Protein AF-A0A139STK8-F1 (afdb_monomer_lite)

Radius of gyration: 33.67 Å; chains: 1; bounding box: 107×54×73 Å

pLDDT: mean 72.98, std 22.29, range [32.34, 96.75]

Foldseek 3Di:
DDDDDDDDDDDDPDDDDDDDDDPPVVVVVLVVVCVVVVHDDSVVSVVVCVVPDDPPPDDDPPPDPPDDDDDDDDPVVVVVLVVVCVVVVHDSVVVVVVVVVPDDDPPDDDDDDDDDDDDDDDDDDDDDDDDDDDDDDDDD

Organism: NCBI:txid1548208

Secondary structure (DSSP, 8-state):
-------------PPPPP-----HHHHHHHHHHHHHTT-S-HHHHHHHHHHH--TTT-----------------HHHHHHHHHHHHHHT--HHHHHHHHHHTS---S---------------------------------

InterPro domains:
  IPR010985 Ribbon-helix-helix [SSF47598] (67-102)

Structure (mmCIF, N/CA/C/O backbone):
data_AF-A0A139STK8-F1
#
_entry.id   AF-A0A139STK8-F1
#
loop_
_atom_site.group_PDB
_atom_site.id
_atom_site.type_symbol
_atom_site.label_atom_id
_atom_site.label_alt_id
_atom_site.label_comp_id
_atom_site.label_asym_id
_atom_site.label_entity_id
_atom_site.label_seq_id
_atom_site.pdbx_PDB_ins_code
_atom_site.Cartn_x
_atom_site.Cartn_y
_atom_site.Cartn_z
_atom_site.occupancy
_atom_site.B_iso_or_equiv
_atom_site.auth_seq_id
_atom_site.auth_comp_id
_atom_site.auth_asym_id
_atom_site.auth_atom_id
_atom_site.pdbx_PDB_model_num
ATOM 1 N N . MET A 1 1 ? 59.064 16.824 0.417 1.00 39.50 1 MET A N 1
ATOM 2 C CA . MET A 1 1 ? 58.600 16.729 -0.985 1.00 39.50 1 MET A CA 1
ATOM 3 C C . MET A 1 1 ? 57.329 15.902 -1.019 1.00 39.50 1 MET A C 1
ATOM 5 O O . MET A 1 1 ? 57.270 14.879 -0.352 1.00 39.50 1 MET A O 1
ATOM 9 N N . ALA A 1 2 ? 56.306 16.431 -1.686 1.00 41.34 2 ALA A N 1
ATOM 10 C CA . ALA A 1 2 ? 54.904 16.063 -1.536 1.00 41.34 2 ALA A CA 1
ATOM 11 C C . ALA A 1 2 ? 54.548 14.648 -2.022 1.00 41.34 2 ALA A C 1
ATOM 13 O O . ALA A 1 2 ? 55.117 14.117 -2.976 1.00 41.34 2 ALA A O 1
ATOM 14 N N . SER A 1 3 ? 53.562 14.085 -1.330 1.00 43.03 3 SER A N 1
ATOM 15 C CA . SER A 1 3 ? 52.948 12.774 -1.490 1.00 43.03 3 SER A CA 1
ATOM 16 C C . SER A 1 3 ? 52.462 12.517 -2.917 1.00 43.03 3 SER A C 1
ATOM 18 O O . SER A 1 3 ? 51.673 13.282 -3.470 1.00 43.03 3 SER A O 1
ATOM 20 N N . ARG A 1 4 ? 52.889 11.392 -3.499 1.00 52.41 4 ARG A N 1
ATOM 21 C CA . ARG A 1 4 ? 52.381 10.895 -4.780 1.00 52.41 4 ARG A CA 1
ATOM 22 C C . ARG A 1 4 ? 51.004 10.274 -4.539 1.00 52.41 4 ARG A C 1
ATOM 24 O O . ARG A 1 4 ? 50.886 9.182 -3.990 1.00 52.41 4 ARG A O 1
ATOM 31 N N . THR A 1 5 ? 49.965 11.020 -4.888 1.00 55.75 5 THR A N 1
ATOM 32 C CA . THR A 1 5 ? 48.566 10.612 -4.790 1.00 55.75 5 THR A CA 1
ATOM 33 C C . THR A 1 5 ? 48.290 9.402 -5.680 1.00 55.75 5 THR A C 1
ATOM 35 O O . THR A 1 5 ? 48.675 9.333 -6.849 1.00 55.75 5 THR A O 1
ATOM 38 N N . LYS A 1 6 ? 47.621 8.414 -5.087 1.00 49.19 6 LYS A N 1
ATOM 39 C CA . LYS A 1 6 ? 47.131 7.203 -5.736 1.00 49.19 6 LYS A CA 1
ATOM 40 C C . LYS A 1 6 ? 46.036 7.594 -6.731 1.00 49.19 6 LYS A C 1
ATOM 42 O O . LYS A 1 6 ? 44.965 8.048 -6.341 1.00 49.19 6 LYS A O 1
ATOM 47 N N . LYS A 1 7 ? 46.333 7.450 -8.022 1.00 49.62 7 LYS A N 1
ATOM 48 C CA . LYS A 1 7 ? 45.390 7.628 -9.131 1.00 49.62 7 LYS A CA 1
ATOM 49 C C . LYS A 1 7 ? 44.387 6.470 -9.100 1.00 49.62 7 LYS A C 1
ATOM 51 O O . LYS A 1 7 ? 44.700 5.385 -9.579 1.00 49.62 7 LYS A O 1
ATOM 56 N N . ASN A 1 8 ? 43.214 6.684 -8.506 1.00 50.09 8 ASN A N 1
ATOM 57 C CA . ASN A 1 8 ? 42.096 5.754 -8.641 1.00 50.09 8 ASN A CA 1
ATOM 58 C C . ASN A 1 8 ? 41.388 6.022 -9.972 1.00 50.09 8 ASN A C 1
ATOM 60 O O . ASN A 1 8 ? 40.854 7.102 -10.213 1.00 50.09 8 ASN A O 1
ATOM 64 N N . SER A 1 9 ? 41.454 5.020 -10.839 1.00 49.97 9 SER A N 1
ATOM 65 C CA . SER A 1 9 ? 40.824 4.946 -12.149 1.00 49.97 9 SER A CA 1
ATOM 66 C C . SER A 1 9 ? 39.306 5.128 -12.056 1.00 49.97 9 SER A C 1
ATOM 68 O O . SER A 1 9 ? 38.646 4.557 -11.191 1.00 49.97 9 SER A O 1
ATOM 70 N N . SER A 1 10 ? 38.769 5.923 -12.974 1.00 45.72 10 SER A N 1
ATOM 71 C CA . SER A 1 10 ? 37.355 6.222 -13.186 1.00 45.72 10 SER A CA 1
ATOM 72 C C . SER A 1 10 ? 36.518 4.960 -13.436 1.00 45.72 10 SER A C 1
ATOM 74 O O . SER A 1 10 ? 36.538 4.407 -14.536 1.00 45.72 10 SER A O 1
ATOM 76 N N . ALA A 1 11 ? 35.757 4.529 -12.430 1.00 49.28 11 ALA A N 1
ATOM 77 C CA . ALA A 1 11 ? 34.595 3.672 -12.626 1.00 49.28 11 ALA A CA 1
ATOM 78 C C . ALA A 1 11 ? 33.435 4.554 -13.109 1.00 49.28 11 ALA A C 1
ATOM 80 O O . ALA A 1 11 ? 33.156 5.589 -12.505 1.00 49.28 11 ALA A O 1
ATOM 81 N N . SER A 1 12 ? 32.812 4.167 -14.223 1.00 46.66 12 SER A N 1
ATOM 82 C CA . SER A 1 12 ? 31.636 4.825 -14.802 1.00 46.66 12 SER A CA 1
ATOM 83 C C . SER A 1 12 ? 30.620 5.156 -13.703 1.00 46.66 12 SER A C 1
ATOM 85 O O . SER A 1 12 ? 30.354 4.304 -12.857 1.00 46.66 12 SER A O 1
ATOM 87 N N . ALA A 1 13 ? 30.105 6.386 -13.665 1.00 57.94 13 ALA A N 1
ATOM 88 C CA . ALA A 1 13 ? 29.229 6.873 -12.600 1.00 57.94 13 ALA A CA 1
ATOM 89 C C . ALA A 1 13 ? 27.880 6.127 -12.611 1.00 57.94 13 ALA A C 1
ATOM 91 O O . ALA A 1 13 ? 26.910 6.574 -13.218 1.00 57.94 13 ALA A O 1
ATOM 92 N N . VAL A 1 14 ? 27.824 4.953 -11.981 1.00 69.06 14 VAL A N 1
ATOM 93 C CA . VAL A 1 14 ? 26.592 4.176 -11.820 1.00 69.06 14 VAL A CA 1
ATOM 94 C C . VAL A 1 14 ? 25.784 4.820 -10.698 1.00 69.06 14 VAL A C 1
ATOM 96 O O . VAL A 1 14 ? 26.264 4.933 -9.569 1.00 69.06 14 VAL A O 1
ATOM 99 N N . ALA A 1 15 ? 24.571 5.273 -11.023 1.00 76.88 15 ALA A N 1
ATOM 100 C CA . ALA A 1 15 ? 23.630 5.803 -10.044 1.00 76.88 15 ALA A CA 1
ATOM 101 C C . ALA A 1 15 ? 23.372 4.773 -8.924 1.00 76.88 15 ALA A C 1
ATOM 103 O O . ALA A 1 15 ? 23.405 3.565 -9.186 1.00 76.88 15 ALA A O 1
ATOM 104 N N . PRO A 1 16 ? 23.123 5.222 -7.681 1.00 84.31 16 PRO A N 1
ATOM 105 C CA . PRO A 1 16 ? 22.827 4.314 -6.581 1.00 84.31 16 PRO A CA 1
ATOM 106 C C . PRO A 1 16 ? 21.608 3.430 -6.904 1.00 84.31 16 PRO A C 1
ATOM 108 O O . PRO A 1 16 ? 20.704 3.864 -7.625 1.00 84.31 16 PRO A O 1
ATOM 111 N N . PRO A 1 17 ? 21.568 2.189 -6.389 1.00 87.38 17 PRO A N 1
ATOM 112 C CA . PRO A 1 17 ? 20.467 1.271 -6.651 1.00 87.38 17 PRO A CA 1
ATOM 113 C C . PRO A 1 17 ? 19.147 1.811 -6.086 1.00 87.38 17 PRO A C 1
ATOM 115 O O . PRO A 1 17 ? 19.100 2.321 -4.968 1.00 87.38 17 PRO A O 1
ATOM 118 N N . VAL A 1 18 ? 18.069 1.655 -6.856 1.00 89.56 18 VAL A N 1
ATOM 119 C CA . VAL A 1 18 ? 16.705 1.999 -6.436 1.00 89.56 18 VAL A CA 1
ATOM 120 C C . VAL A 1 18 ? 16.064 0.768 -5.801 1.00 89.56 18 VAL A C 1
ATOM 122 O O . VAL A 1 18 ? 15.993 -0.283 -6.435 1.00 89.56 18 VAL A O 1
ATOM 125 N N . THR A 1 19 ? 15.594 0.893 -4.559 1.00 90.69 19 THR A N 1
ATOM 126 C CA . THR A 1 19 ? 14.902 -0.183 -3.833 1.00 90.69 19 THR A CA 1
ATOM 127 C C . THR A 1 19 ? 13.424 0.137 -3.683 1.00 90.69 19 THR A C 1
ATOM 129 O O . THR A 1 19 ? 13.074 1.228 -3.232 1.00 90.69 19 THR A O 1
ATOM 132 N N . PHE A 1 20 ? 12.566 -0.820 -4.016 1.00 89.75 20 PHE A N 1
ATOM 133 C CA . PHE A 1 20 ? 11.125 -0.730 -3.820 1.00 89.75 20 PHE A CA 1
ATOM 134 C C . PHE A 1 20 ? 10.548 -2.125 -3.568 1.00 89.75 20 PHE A C 1
ATOM 136 O O . PHE A 1 20 ? 11.093 -3.123 -4.043 1.00 89.75 20 PHE A O 1
ATOM 143 N N . ASP A 1 21 ? 9.447 -2.181 -2.827 1.00 87.81 21 ASP A N 1
ATOM 144 C CA . ASP A 1 21 ? 8.722 -3.417 -2.550 1.00 87.81 21 ASP A CA 1
ATOM 145 C C . ASP A 1 21 ? 7.717 -3.718 -3.666 1.00 87.81 21 ASP A C 1
ATOM 147 O O . ASP A 1 21 ? 7.008 -2.828 -4.144 1.00 87.81 21 ASP A O 1
ATOM 151 N N . LEU A 1 22 ? 7.637 -4.988 -4.073 1.00 87.50 22 LEU A N 1
ATOM 152 C CA . LEU A 1 22 ? 6.731 -5.452 -5.119 1.00 87.50 22 LEU A CA 1
ATOM 153 C C . LEU A 1 22 ? 5.897 -6.639 -4.603 1.00 87.50 22 LEU A C 1
ATOM 155 O O . LEU A 1 22 ? 6.479 -7.631 -4.165 1.00 87.50 22 LEU A O 1
ATOM 159 N N . PRO A 1 23 ? 4.552 -6.582 -4.667 1.00 90.06 23 PRO A N 1
ATOM 160 C CA . PRO A 1 23 ? 3.698 -7.730 -4.374 1.00 90.06 23 PRO A CA 1
ATOM 161 C C . PRO A 1 23 ? 4.073 -8.953 -5.220 1.00 90.06 23 PRO A C 1
ATOM 163 O O . PRO A 1 23 ? 4.382 -8.815 -6.407 1.00 90.06 23 PRO A O 1
ATOM 166 N N . GLU A 1 24 ? 3.972 -10.154 -4.642 1.00 90.00 24 GLU A N 1
ATOM 167 C CA . GLU A 1 24 ? 4.350 -11.412 -5.312 1.00 90.00 24 GLU A CA 1
ATOM 168 C C . GLU A 1 24 ? 3.641 -11.605 -6.661 1.00 90.00 24 GLU A C 1
ATOM 170 O O . GLU A 1 24 ? 4.242 -12.075 -7.627 1.00 90.00 24 GLU A O 1
ATOM 175 N N . GLU A 1 25 ? 2.383 -11.173 -6.768 1.00 91.38 25 GLU A N 1
ATOM 176 C CA . GLU A 1 25 ? 1.612 -11.250 -8.011 1.00 91.38 25 GLU A CA 1
ATOM 177 C C . GLU A 1 25 ? 2.230 -10.415 -9.143 1.00 91.38 25 GLU A C 1
ATOM 179 O O . GLU A 1 25 ? 2.280 -10.851 -10.297 1.00 91.38 25 GLU A O 1
ATOM 184 N N . LEU A 1 26 ? 2.718 -9.213 -8.823 1.00 89.38 26 LEU A N 1
ATOM 185 C CA . LEU A 1 26 ? 3.371 -8.331 -9.789 1.00 89.38 26 LEU A CA 1
ATOM 186 C C . LEU A 1 26 ? 4.777 -8.827 -10.123 1.00 89.38 26 LEU A C 1
ATOM 188 O O . LEU A 1 26 ? 5.174 -8.770 -11.287 1.00 89.38 26 LEU A O 1
ATOM 192 N N . LEU A 1 27 ? 5.491 -9.390 -9.146 1.00 92.44 27 LEU A N 1
ATOM 193 C CA . LEU A 1 27 ? 6.785 -10.027 -9.379 1.00 92.44 27 LEU A CA 1
ATOM 194 C C . LEU A 1 27 ? 6.656 -11.220 -10.340 1.00 92.44 27 LEU A C 1
ATOM 196 O O . LEU A 1 27 ? 7.414 -11.328 -11.303 1.00 92.44 27 LEU A O 1
ATOM 200 N N . ALA A 1 28 ? 5.642 -12.068 -10.155 1.00 93.50 28 ALA A N 1
ATOM 201 C CA . ALA A 1 28 ? 5.369 -13.189 -11.053 1.00 93.50 28 ALA A CA 1
ATOM 202 C C . ALA A 1 28 ? 5.040 -12.726 -12.484 1.00 93.50 28 ALA A C 1
ATOM 204 O O . ALA A 1 28 ? 5.463 -13.355 -13.458 1.00 93.50 28 ALA A O 1
ATOM 205 N N . ARG A 1 29 ? 4.304 -11.616 -12.639 1.00 93.00 29 ARG A N 1
ATOM 206 C CA . ARG A 1 29 ? 4.056 -11.000 -13.954 1.00 93.00 29 ARG A CA 1
ATOM 207 C C . ARG A 1 29 ? 5.343 -10.474 -14.581 1.00 93.00 29 ARG A C 1
ATOM 209 O O . ARG A 1 29 ? 5.550 -10.674 -15.776 1.00 93.00 29 ARG A O 1
ATOM 216 N N . LEU A 1 30 ? 6.199 -9.827 -13.796 1.00 92.75 30 LEU A N 1
ATOM 217 C CA . LEU A 1 30 ? 7.472 -9.289 -14.264 1.00 92.75 30 LEU A CA 1
ATOM 218 C C . LEU A 1 30 ? 8.382 -10.402 -14.805 1.00 92.75 30 LEU A C 1
ATOM 220 O O . LEU A 1 30 ? 8.877 -10.292 -15.923 1.00 92.75 30 LEU A O 1
ATOM 224 N N . GLU A 1 31 ? 8.524 -11.508 -14.070 1.00 93.00 31 GLU A N 1
ATOM 225 C CA . GLU A 1 31 ? 9.361 -12.643 -14.483 1.00 93.00 31 GLU A CA 1
ATOM 226 C C . GLU A 1 31 ? 8.848 -13.335 -15.754 1.00 93.00 31 GLU A C 1
ATOM 228 O O . GLU A 1 31 ? 9.635 -13.660 -16.643 1.00 93.00 31 GLU A O 1
ATOM 233 N 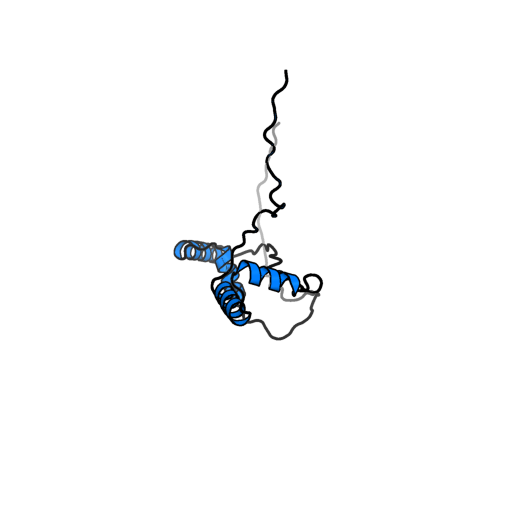N . ARG A 1 32 ? 7.528 -13.502 -15.908 1.00 93.31 32 ARG A N 1
ATOM 234 C CA . ARG A 1 32 ? 6.945 -14.063 -17.144 1.00 93.31 32 ARG A CA 1
ATOM 235 C C . ARG A 1 32 ? 7.268 -13.209 -18.366 1.00 93.31 32 ARG A C 1
ATOM 237 O O . ARG A 1 32 ? 7.663 -13.739 -19.402 1.00 93.31 32 ARG A O 1
ATOM 244 N N . ASN A 1 33 ? 7.121 -11.891 -18.237 1.00 91.94 33 ASN A N 1
ATOM 245 C CA . ASN A 1 33 ? 7.417 -10.970 -19.330 1.00 91.94 33 ASN A CA 1
ATOM 246 C C . ASN A 1 33 ? 8.919 -10.902 -19.625 1.00 91.94 33 ASN A C 1
ATOM 248 O O . ASN A 1 33 ? 9.297 -10.870 -20.791 1.00 91.94 33 ASN A O 1
ATOM 252 N N . ARG A 1 34 ? 9.776 -10.979 -18.599 1.00 94.69 34 ARG A N 1
ATOM 253 C CA . ARG A 1 34 ? 11.232 -11.063 -18.768 1.00 94.69 34 ARG A CA 1
ATOM 254 C C . ARG A 1 34 ? 11.635 -12.265 -19.624 1.00 94.69 34 ARG A C 1
ATOM 256 O O . ARG A 1 34 ? 12.413 -12.108 -20.562 1.00 94.69 34 ARG A O 1
ATOM 263 N N . VAL A 1 35 ? 11.085 -13.445 -19.322 1.00 90.62 35 VAL A N 1
ATOM 264 C CA . VAL A 1 35 ? 11.339 -14.675 -20.091 1.00 90.62 35 VAL A CA 1
ATOM 265 C C . VAL A 1 35 ? 10.809 -14.541 -21.518 1.00 90.62 35 VAL A C 1
ATOM 267 O O . VAL A 1 35 ? 11.531 -14.850 -22.462 1.00 90.62 35 VAL A O 1
ATOM 270 N N . SER A 1 36 ? 9.587 -14.025 -21.690 1.00 89.94 36 SER A N 1
ATOM 271 C CA . SER A 1 36 ? 8.988 -13.820 -23.016 1.00 89.94 36 SER A CA 1
ATOM 272 C C . SER A 1 36 ? 9.757 -12.815 -23.879 1.00 89.94 36 SER A C 1
ATOM 274 O O . SER A 1 36 ? 9.763 -12.950 -25.099 1.00 89.94 36 SER A O 1
ATOM 276 N N . ALA A 1 37 ? 10.391 -11.815 -23.266 1.00 87.88 37 ALA A N 1
ATOM 277 C CA . ALA A 1 37 ? 11.208 -10.814 -23.944 1.00 87.88 37 ALA A CA 1
ATOM 278 C C . ALA A 1 37 ? 12.665 -11.270 -24.171 1.00 87.88 37 ALA A C 1
ATOM 280 O O . ALA A 1 37 ? 13.449 -10.534 -24.764 1.00 87.88 37 ALA A O 1
ATOM 281 N N . GLY A 1 38 ? 13.053 -12.461 -23.690 1.00 91.06 38 GLY A N 1
ATOM 282 C CA . GLY A 1 38 ? 14.418 -12.981 -23.816 1.00 91.06 38 GLY A CA 1
ATOM 283 C C . GLY A 1 38 ? 15.464 -12.216 -22.992 1.00 91.06 38 GLY A C 1
ATOM 284 O O . GLY A 1 38 ? 16.657 -12.296 -23.288 1.00 91.06 38 GLY A O 1
ATOM 285 N N . LEU A 1 39 ? 15.037 -11.468 -21.969 1.00 92.44 39 LEU A N 1
ATOM 286 C CA . LEU A 1 39 ? 15.919 -10.635 -21.150 1.00 92.44 39 LEU A CA 1
ATOM 287 C C . LEU A 1 39 ? 16.590 -11.444 -20.035 1.00 92.44 39 LEU A C 1
ATOM 289 O O . LEU A 1 39 ? 15.990 -12.322 -19.403 1.00 92.44 39 LEU A O 1
ATOM 293 N N . ARG A 1 40 ? 17.859 -11.131 -19.754 1.00 89.94 40 ARG A N 1
ATOM 294 C CA . ARG A 1 40 ? 18.691 -11.930 -18.845 1.00 89.94 40 ARG A CA 1
ATOM 295 C C . ARG A 1 40 ? 18.404 -11.615 -17.388 1.00 89.94 40 ARG A C 1
ATOM 297 O O . ARG A 1 40 ? 18.469 -12.518 -16.558 1.00 89.94 40 ARG A O 1
ATOM 304 N N . THR A 1 41 ? 18.069 -10.365 -17.074 1.00 92.56 41 THR A N 1
ATOM 305 C CA . THR A 1 41 ? 17.876 -9.918 -15.687 1.00 92.56 41 THR A CA 1
ATOM 306 C C . THR A 1 41 ? 16.588 -9.128 -15.485 1.00 92.56 41 THR A C 1
ATOM 308 O O . THR A 1 41 ? 16.072 -8.479 -16.393 1.00 92.56 41 THR A O 1
ATOM 311 N N . THR A 1 42 ? 16.060 -9.166 -14.263 1.00 89.56 42 THR A N 1
ATOM 312 C CA . THR A 1 42 ? 14.889 -8.378 -13.853 1.00 89.56 42 THR A CA 1
ATOM 313 C C . THR A 1 42 ? 15.156 -6.877 -14.000 1.00 89.56 42 THR A C 1
ATOM 315 O O . THR A 1 42 ? 14.286 -6.136 -14.446 1.00 89.56 42 THR A O 1
ATOM 318 N N . SER A 1 43 ? 16.388 -6.434 -13.729 1.00 90.81 43 SER A N 1
ATOM 319 C CA . SER A 1 43 ? 16.818 -5.046 -13.922 1.00 90.81 43 SER A CA 1
ATOM 320 C C . SER A 1 43 ? 16.749 -4.591 -15.384 1.00 90.81 43 SER A C 1
ATOM 322 O O . SER A 1 43 ? 16.379 -3.449 -15.636 1.00 90.81 43 SER A O 1
ATOM 324 N N . GLU A 1 44 ? 17.075 -5.456 -16.351 1.00 90.88 44 GLU A N 1
ATOM 325 C CA . GLU A 1 44 ? 16.909 -5.152 -17.784 1.00 90.88 44 GLU A CA 1
ATOM 326 C C . GLU A 1 44 ? 15.436 -5.018 -18.163 1.00 90.88 44 GLU A C 1
ATOM 328 O O . GLU A 1 44 ? 15.076 -4.092 -18.883 1.00 90.88 44 GLU A O 1
ATOM 333 N N . MET A 1 45 ? 14.577 -5.893 -17.631 1.00 92.44 45 MET A N 1
ATOM 334 C CA . MET A 1 45 ? 13.134 -5.802 -17.852 1.00 92.44 45 MET A CA 1
ATOM 335 C C . MET A 1 45 ? 12.566 -4.494 -17.295 1.00 92.44 45 MET A C 1
ATOM 337 O O . MET A 1 45 ? 11.822 -3.812 -17.989 1.00 92.44 45 MET A O 1
ATOM 341 N N . ILE A 1 46 ? 12.941 -4.108 -16.070 1.00 93.75 46 ILE A N 1
ATOM 342 C CA . ILE A 1 46 ? 12.479 -2.852 -15.461 1.00 93.75 46 ILE A CA 1
ATOM 343 C C . ILE A 1 46 ? 12.936 -1.647 -16.293 1.00 93.75 46 ILE A C 1
ATOM 345 O O . ILE A 1 46 ? 12.135 -0.748 -16.524 1.00 93.75 46 ILE A O 1
ATOM 349 N N . ARG A 1 47 ? 14.181 -1.636 -16.793 1.00 92.75 47 ARG A N 1
ATOM 350 C CA . ARG A 1 47 ? 14.667 -0.568 -17.687 1.00 92.75 47 ARG A CA 1
ATOM 351 C C . ARG A 1 47 ? 13.858 -0.497 -18.981 1.00 92.75 47 ARG A C 1
ATOM 353 O O . ARG A 1 47 ? 13.375 0.573 -19.315 1.00 92.75 47 ARG A O 1
ATOM 360 N N . ALA A 1 48 ? 13.633 -1.633 -19.644 1.00 90.19 48 ALA A N 1
ATOM 361 C CA . ALA A 1 48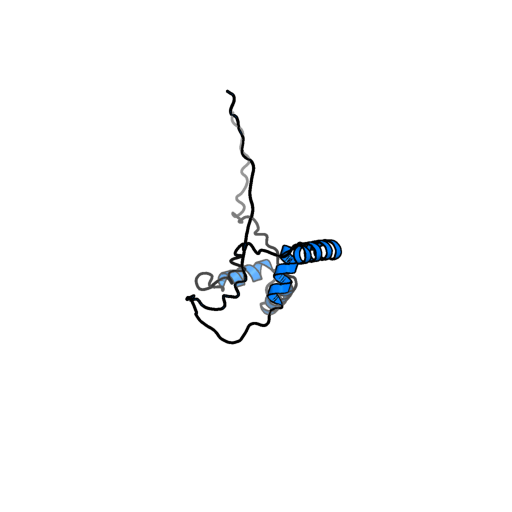 ? 12.840 -1.690 -20.873 1.00 90.19 48 ALA A CA 1
ATOM 362 C C . ALA A 1 48 ? 11.386 -1.227 -20.664 1.00 90.19 48 ALA A C 1
ATOM 364 O O . ALA A 1 48 ? 10.810 -0.576 -21.532 1.00 90.19 48 ALA A O 1
ATOM 365 N N . VAL A 1 49 ? 10.795 -1.536 -19.504 1.00 92.62 49 VAL A N 1
ATOM 366 C CA . VAL A 1 49 ? 9.461 -1.044 -19.134 1.00 92.62 49 VAL A CA 1
ATOM 367 C C . VAL A 1 49 ? 9.478 0.466 -18.935 1.00 92.62 49 VAL A C 1
ATOM 369 O O . VAL A 1 49 ? 8.611 1.136 -19.474 1.00 92.62 49 VAL A O 1
ATOM 372 N N . VAL A 1 50 ? 10.450 1.001 -18.192 1.00 92.50 50 VAL A N 1
ATOM 373 C CA . VAL A 1 50 ? 10.568 2.447 -17.945 1.00 92.50 50 VAL A CA 1
ATOM 374 C C . VAL A 1 50 ? 10.790 3.214 -19.251 1.00 92.50 50 VAL A C 1
ATOM 376 O O . VAL A 1 50 ? 10.156 4.243 -19.445 1.00 92.50 50 VAL A O 1
ATOM 379 N N . ASP A 1 51 ? 11.612 2.694 -20.164 1.00 92.38 51 ASP A N 1
ATOM 380 C CA . ASP A 1 51 ? 11.874 3.325 -21.465 1.00 92.38 51 ASP A CA 1
ATOM 381 C C . ASP A 1 51 ? 10.629 3.356 -22.372 1.00 92.38 51 ASP A C 1
ATOM 383 O O . ASP A 1 51 ? 10.468 4.269 -23.179 1.00 92.38 51 ASP A O 1
ATOM 387 N N . GLY A 1 52 ? 9.750 2.355 -22.259 1.00 87.94 52 GLY A N 1
ATOM 388 C CA . GLY A 1 52 ? 8.529 2.241 -23.063 1.00 87.94 52 GLY A CA 1
ATOM 389 C C . GLY A 1 52 ? 7.267 2.803 -22.405 1.00 87.94 52 GLY A C 1
ATOM 390 O O . GLY A 1 52 ? 6.208 2.803 -23.034 1.00 87.94 52 GLY A O 1
ATOM 391 N N . PHE A 1 53 ? 7.343 3.235 -21.146 1.00 89.94 53 PHE A N 1
ATOM 392 C CA . PHE A 1 53 ? 6.189 3.696 -20.385 1.00 89.94 53 PHE A CA 1
ATOM 393 C C . PHE A 1 53 ? 6.119 5.219 -20.375 1.00 89.94 53 PHE A C 1
ATOM 395 O O . PHE A 1 53 ? 7.043 5.906 -19.946 1.00 89.94 53 PHE A O 1
ATOM 402 N N . ASP A 1 54 ? 4.987 5.752 -20.819 1.00 89.38 54 ASP A N 1
ATOM 403 C CA . ASP A 1 54 ? 4.741 7.187 -20.792 1.00 89.38 54 ASP A CA 1
ATOM 404 C C . ASP A 1 54 ? 4.242 7.621 -19.406 1.00 89.38 54 ASP A C 1
ATOM 406 O O . ASP A 1 54 ? 3.067 7.471 -19.069 1.00 89.38 54 ASP A O 1
ATOM 410 N N . PHE A 1 55 ? 5.145 8.163 -18.587 1.00 84.50 55 PHE A N 1
ATOM 411 C CA . PHE A 1 55 ? 4.817 8.663 -17.250 1.00 84.50 55 PHE A CA 1
ATOM 412 C C . PHE A 1 55 ? 4.037 9.987 -17.258 1.00 84.50 55 PHE A C 1
ATOM 414 O O . PHE A 1 55 ? 3.402 10.299 -16.253 1.00 84.50 55 PHE A O 1
ATOM 421 N N . GLU A 1 56 ? 4.047 10.747 -18.359 1.00 83.31 56 GLU A N 1
ATOM 422 C CA . GLU A 1 56 ? 3.370 12.051 -18.450 1.00 83.31 56 GLU A CA 1
ATOM 423 C C . GLU A 1 56 ? 1.857 11.884 -18.645 1.00 83.31 56 GLU A C 1
ATOM 425 O O . GLU A 1 56 ? 1.057 12.619 -18.064 1.00 83.31 56 GLU A O 1
ATOM 430 N N . SER A 1 57 ? 1.440 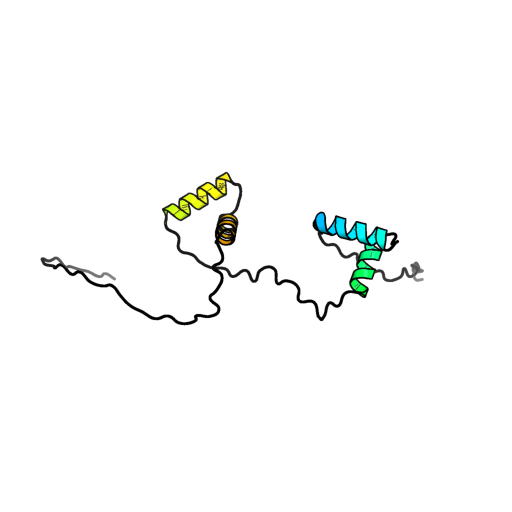10.881 -19.425 1.00 80.31 57 SER A N 1
ATOM 431 C CA . SER A 1 57 ? 0.018 10.554 -19.610 1.00 80.31 57 SER A CA 1
ATOM 432 C C . SER A 1 57 ? -0.541 9.622 -18.534 1.00 80.31 57 SER A C 1
ATOM 434 O O . SER A 1 57 ? -1.763 9.465 -18.407 1.00 80.31 57 SER A O 1
ATOM 436 N N . CYS A 1 58 ? 0.326 9.019 -17.722 1.00 74.94 58 CYS A N 1
ATOM 437 C CA . CYS A 1 58 ? -0.101 8.094 -16.690 1.00 74.94 58 CYS A CA 1
ATOM 438 C C . CYS A 1 58 ? -0.642 8.816 -15.459 1.00 74.94 58 CYS A C 1
ATOM 440 O O . CYS A 1 58 ? 0.080 9.319 -14.600 1.00 74.94 58 CYS A O 1
ATOM 442 N N . THR A 1 59 ? -1.964 8.766 -15.319 1.00 71.38 59 THR A N 1
ATOM 443 C CA . THR A 1 59 ? -2.615 9.064 -14.047 1.00 71.38 59 THR A CA 1
ATOM 444 C C . THR A 1 59 ? -2.392 7.892 -13.102 1.00 71.38 59 THR A C 1
ATOM 446 O O . THR A 1 59 ? -3.043 6.851 -13.193 1.00 71.38 59 THR A O 1
ATOM 449 N N . LEU A 1 60 ? -1.441 8.054 -12.181 1.00 72.25 60 LEU A N 1
ATOM 450 C CA . LEU A 1 60 ? -1.303 7.141 -11.054 1.00 72.25 60 LEU A CA 1
ATOM 451 C C . LEU A 1 60 ? -2.662 7.071 -10.345 1.00 72.25 60 LEU A C 1
ATOM 453 O O . LEU A 1 60 ? -3.221 8.129 -10.021 1.00 72.25 60 LEU A O 1
ATOM 457 N N . PRO A 1 61 ? -3.218 5.868 -10.104 1.00 63.31 61 PRO A N 1
ATOM 458 C CA . PRO A 1 61 ? -4.380 5.737 -9.249 1.00 63.31 61 PRO A CA 1
ATOM 459 C C . PRO A 1 61 ? -4.025 6.429 -7.940 1.00 63.31 61 PRO A C 1
ATOM 461 O O . PRO A 1 61 ? -3.087 6.019 -7.257 1.00 63.31 61 PRO A O 1
ATOM 464 N N . VAL A 1 62 ? -4.714 7.527 -7.625 1.00 60.44 62 VAL A N 1
ATOM 465 C CA . VAL A 1 62 ? -4.545 8.197 -6.339 1.00 60.44 62 VAL A CA 1
ATOM 466 C C . VAL A 1 62 ? -5.079 7.217 -5.307 1.00 60.44 62 VAL A C 1
ATOM 468 O O . VAL A 1 62 ? -6.273 7.212 -5.001 1.00 60.44 62 VAL A O 1
ATOM 471 N N . GLU A 1 63 ? -4.213 6.334 -4.814 1.00 60.00 63 GLU A N 1
ATOM 472 C CA . GLU A 1 63 ? -4.513 5.480 -3.682 1.00 60.00 63 GLU A CA 1
ATOM 473 C C . GLU A 1 63 ? -4.819 6.395 -2.501 1.00 60.00 63 GLU A C 1
ATOM 475 O O . GLU A 1 63 ? -3.944 6.897 -1.803 1.00 60.00 63 GLU A O 1
ATOM 480 N N . GLY A 1 64 ? -6.106 6.644 -2.284 1.00 54.03 64 GLY A N 1
ATOM 481 C CA . GLY A 1 64 ? -6.585 7.251 -1.064 1.00 54.03 64 GLY A CA 1
ATOM 482 C C . GLY A 1 64 ? -6.123 8.687 -0.856 1.00 54.03 64 GLY A C 1
ATOM 483 O O . GLY A 1 64 ? -5.311 8.970 0.025 1.00 54.03 64 GLY A O 1
ATOM 484 N N . ALA A 1 65 ? -6.859 9.623 -1.453 1.00 62.72 65 ALA A N 1
ATOM 485 C CA . ALA A 1 65 ? -7.187 10.842 -0.722 1.00 62.72 65 ALA A CA 1
ATOM 486 C C . ALA A 1 65 ? -7.986 10.448 0.542 1.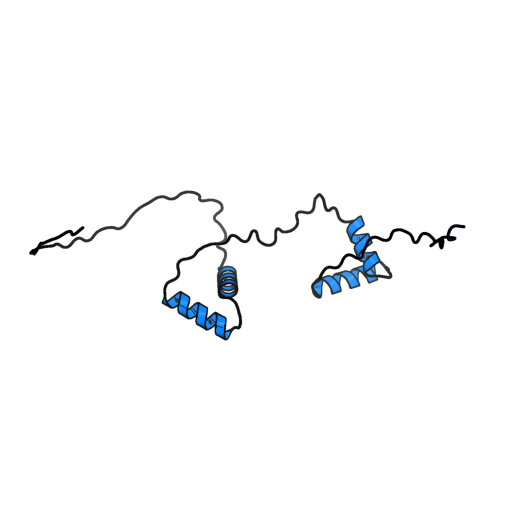00 62.72 65 ALA A C 1
ATOM 488 O O . ALA A 1 65 ? -9.216 10.510 0.589 1.00 62.72 65 ALA A O 1
ATOM 489 N N . ARG A 1 66 ? -7.280 9.956 1.567 1.00 71.62 66 ARG A N 1
ATOM 490 C CA . ARG A 1 66 ? -7.846 9.538 2.846 1.00 71.62 66 ARG A CA 1
ATOM 491 C C . ARG A 1 66 ? -8.263 10.799 3.576 1.00 71.62 66 ARG A C 1
ATOM 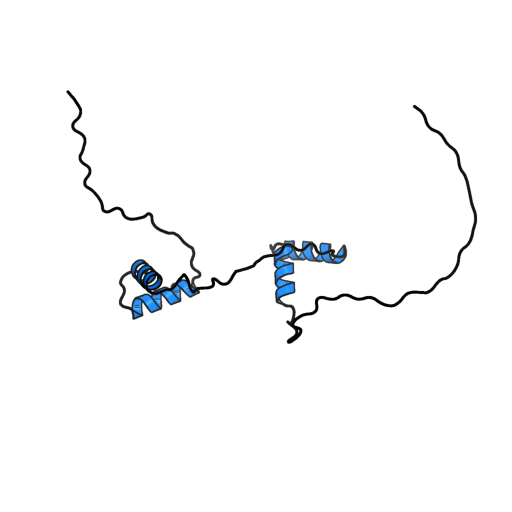493 O O . ARG A 1 66 ? -7.441 11.507 4.146 1.00 71.62 66 ARG A O 1
ATOM 500 N N . ARG A 1 67 ? -9.560 11.090 3.559 1.00 77.75 67 ARG A N 1
ATOM 501 C CA . ARG A 1 67 ? -10.112 12.158 4.388 1.00 77.75 67 ARG A CA 1
ATOM 502 C C . ARG A 1 67 ? -10.307 11.637 5.800 1.00 77.75 67 ARG A C 1
ATOM 504 O O . ARG A 1 67 ? -10.992 10.638 6.013 1.00 77.75 67 ARG A O 1
ATOM 511 N N . GLN A 1 68 ? -9.716 12.329 6.765 1.00 82.00 68 GLN A N 1
ATOM 512 C CA . GLN A 1 68 ? -10.025 12.088 8.163 1.00 82.00 68 GLN A CA 1
ATOM 513 C C . GLN A 1 68 ? -11.429 12.624 8.447 1.00 82.00 68 GLN A C 1
ATOM 515 O O . GLN A 1 68 ? -11.699 13.811 8.278 1.00 82.00 68 GLN A O 1
ATOM 520 N N . ILE A 1 69 ? -12.326 11.734 8.863 1.00 85.94 69 ILE A N 1
ATOM 521 C CA . ILE A 1 69 ? -13.682 12.083 9.282 1.00 85.94 69 ILE A CA 1
ATOM 522 C C . ILE A 1 69 ? -13.853 11.778 10.767 1.00 85.94 69 ILE A C 1
ATOM 524 O O . ILE A 1 69 ? -13.378 10.758 11.269 1.00 85.94 69 ILE A O 1
ATOM 528 N N . SER A 1 70 ? -14.549 12.667 11.468 1.00 86.81 70 SER A N 1
ATOM 529 C CA . SER A 1 70 ? -14.905 12.489 12.874 1.00 86.81 70 SER A CA 1
ATOM 530 C C . SER A 1 70 ? -16.358 12.043 12.960 1.00 86.81 70 SER A C 1
ATOM 532 O O . SER A 1 70 ? -17.261 12.810 12.636 1.00 86.81 70 SER A O 1
ATOM 534 N N . VAL A 1 71 ? -16.590 10.807 13.400 1.00 90.00 71 VAL A N 1
ATOM 535 C CA . VAL A 1 71 ? -17.937 10.236 13.536 1.00 90.00 71 VAL A CA 1
ATOM 536 C C . VAL A 1 71 ? -18.291 10.112 15.013 1.00 90.00 71 VAL A C 1
ATOM 538 O O . VAL A 1 71 ? -17.501 9.619 15.821 1.00 90.00 71 VAL A O 1
ATOM 541 N N . ARG A 1 72 ? -19.494 10.560 15.376 1.00 93.62 72 ARG A N 1
ATOM 542 C CA . ARG A 1 72 ? -20.052 10.342 16.712 1.00 93.62 72 ARG A CA 1
ATOM 543 C C . ARG A 1 72 ? -20.705 8.966 16.741 1.00 93.62 72 ARG A C 1
ATOM 545 O O . ARG A 1 72 ? -21.621 8.704 15.974 1.00 93.62 72 ARG A O 1
ATOM 552 N N . LEU A 1 73 ? -20.215 8.106 17.624 1.00 92.94 73 LEU A N 1
ATOM 553 C CA . LEU A 1 73 ? -20.749 6.767 17.858 1.00 92.94 73 LEU A CA 1
ATOM 554 C C . LEU A 1 73 ? -21.362 6.709 19.255 1.00 92.94 73 LEU A C 1
ATOM 556 O O . LEU A 1 73 ? -20.848 7.359 20.175 1.00 92.94 73 LEU A O 1
ATOM 560 N N . SER A 1 74 ? -22.421 5.917 19.424 1.00 95.62 74 SER A N 1
ATOM 561 C CA . SER A 1 74 ? -23.011 5.689 20.745 1.00 95.62 74 SER A CA 1
ATOM 562 C C . SER A 1 74 ? -22.005 4.995 21.684 1.00 95.62 74 SER A C 1
ATOM 564 O O . SER A 1 74 ? -21.059 4.345 21.216 1.00 95.62 74 SER A O 1
ATOM 566 N N . PRO A 1 75 ? -22.167 5.104 23.017 1.00 95.44 75 PRO A N 1
ATOM 567 C CA . PRO A 1 75 ? -21.281 4.432 23.972 1.00 95.44 75 PRO A CA 1
ATOM 568 C C . PRO A 1 75 ? -21.180 2.918 23.731 1.00 95.44 75 PRO A C 1
ATOM 570 O O . PRO A 1 75 ? -20.084 2.356 23.774 1.00 95.44 75 PRO A O 1
ATOM 573 N N . GLU A 1 76 ? -22.301 2.281 23.390 1.00 96.38 76 GLU A N 1
ATOM 574 C CA . GLU A 1 76 ? -22.384 0.849 23.091 1.00 96.38 76 GLU A CA 1
ATOM 575 C C . GLU A 1 76 ? -21.597 0.475 21.829 1.00 96.38 76 GLU A C 1
ATOM 577 O O . GLU A 1 76 ? -20.782 -0.449 21.856 1.00 96.38 76 GLU A O 1
ATOM 582 N N . GLN A 1 77 ? -21.748 1.246 20.744 1.00 95.69 77 GLN A N 1
ATOM 583 C CA . GLN A 1 77 ? -21.000 1.037 19.500 1.00 95.69 77 GLN A CA 1
ATOM 584 C C . GLN A 1 77 ? -19.489 1.178 19.722 1.00 95.69 77 GLN A C 1
ATOM 586 O O . GLN A 1 77 ? -18.703 0.365 19.230 1.00 95.69 77 GLN A O 1
ATOM 591 N N . ARG A 1 78 ? -19.062 2.178 20.509 1.00 94.75 78 ARG A N 1
ATOM 592 C CA . ARG A 1 78 ? -17.640 2.361 20.853 1.00 94.75 78 ARG A CA 1
ATOM 593 C C . ARG A 1 78 ? -17.104 1.181 21.664 1.00 94.75 78 ARG A C 1
ATOM 595 O O . ARG A 1 78 ? -15.986 0.735 21.401 1.00 94.75 78 ARG A O 1
ATOM 602 N N . ALA A 1 79 ? -17.872 0.670 22.627 1.00 96.25 79 ALA A N 1
ATOM 603 C CA . ALA A 1 79 ? -17.482 -0.488 23.430 1.00 96.25 79 ALA A CA 1
ATOM 604 C C . ALA A 1 79 ? -17.362 -1.762 22.576 1.00 96.25 79 ALA A C 1
ATOM 606 O O . ALA A 1 79 ? -16.368 -2.484 22.681 1.00 96.25 79 ALA A O 1
ATOM 607 N N . MET A 1 80 ? -18.324 -2.002 21.680 1.00 96.75 80 MET A N 1
ATOM 608 C CA . MET A 1 80 ? -18.305 -3.126 20.741 1.00 96.75 80 MET A CA 1
ATOM 609 C C . MET A 1 80 ? -17.081 -3.079 19.816 1.00 96.75 80 MET A C 1
ATOM 611 O O . MET A 1 80 ? -16.381 -4.084 19.666 1.00 96.75 80 MET A O 1
ATOM 615 N N . LEU A 1 81 ? -16.781 -1.913 19.232 1.00 95.19 81 LEU A N 1
ATOM 616 C CA . LEU A 1 81 ? -15.620 -1.737 18.355 1.00 95.19 81 LEU A CA 1
ATOM 617 C C . LEU A 1 81 ? -14.304 -1.979 19.095 1.00 95.19 81 LEU A C 1
ATOM 619 O O . LEU A 1 81 ? -13.451 -2.693 18.578 1.00 95.19 81 LEU A O 1
ATOM 623 N N . LYS A 1 82 ? -14.153 -1.456 20.320 1.00 95.75 82 LYS A N 1
ATOM 624 C CA . LYS A 1 82 ? -12.961 -1.698 21.152 1.00 95.75 82 LYS A CA 1
ATOM 625 C C . LYS A 1 82 ? -12.749 -3.186 21.440 1.00 95.75 82 LYS A C 1
ATOM 627 O O . LYS A 1 82 ? -11.645 -3.689 21.259 1.00 95.75 82 LYS A O 1
ATOM 632 N N . ARG A 1 83 ? -13.806 -3.901 21.845 1.00 96.50 83 ARG A N 1
ATOM 633 C CA . ARG A 1 83 ? -13.745 -5.351 22.105 1.00 96.50 83 ARG A CA 1
ATOM 634 C C . ARG A 1 83 ? -13.380 -6.131 20.843 1.00 96.50 83 ARG A C 1
ATOM 636 O O . ARG A 1 83 ? -12.558 -7.038 20.894 1.00 96.50 83 ARG A O 1
ATOM 643 N N . THR A 1 84 ? -13.968 -5.766 19.707 1.00 95.50 84 THR A N 1
ATOM 644 C CA . THR A 1 84 ? -13.721 -6.440 18.424 1.00 95.50 84 THR A CA 1
ATOM 645 C C . THR A 1 84 ? -12.301 -6.191 17.918 1.00 95.50 84 THR A C 1
ATOM 647 O O . THR A 1 84 ? -11.653 -7.127 17.460 1.00 95.50 84 THR A O 1
ATOM 650 N N . ALA A 1 85 ? -11.800 -4.961 18.056 1.00 94.81 85 ALA A N 1
ATOM 651 C CA . ALA A 1 85 ? -10.432 -4.576 17.717 1.00 94.81 85 ALA A CA 1
ATOM 652 C C . ALA A 1 85 ? -9.408 -5.400 18.507 1.00 94.81 85 ALA A C 1
ATOM 654 O O . ALA A 1 85 ? -8.534 -6.026 17.910 1.00 94.81 85 ALA A O 1
ATOM 655 N N . ALA A 1 86 ? -9.586 -5.486 19.830 1.00 94.56 86 ALA A N 1
ATOM 656 C CA . ALA A 1 86 ? -8.721 -6.278 20.702 1.00 94.56 86 ALA A CA 1
ATOM 657 C C . ALA A 1 86 ? -8.742 -7.773 20.344 1.00 94.56 86 ALA A C 1
ATOM 659 O O . ALA A 1 86 ? -7.691 -8.392 20.231 1.00 94.56 86 ALA A O 1
ATOM 660 N N . ARG A 1 87 ? -9.929 -8.345 20.095 1.00 95.25 87 ARG A N 1
ATOM 661 C CA . ARG A 1 87 ? -10.075 -9.764 19.722 1.00 95.25 87 ARG A CA 1
ATOM 662 C C . ARG A 1 87 ? -9.432 -10.111 18.381 1.00 95.25 87 ARG A C 1
ATOM 664 O O . ARG A 1 87 ? -8.966 -11.229 18.216 1.00 95.25 87 ARG A O 1
ATOM 671 N N . LYS A 1 88 ? -9.466 -9.189 17.414 1.00 91.69 88 LYS A N 1
ATOM 672 C CA . LYS A 1 88 ? -8.956 -9.414 16.052 1.00 91.69 88 LYS A CA 1
ATOM 673 C C . LYS A 1 88 ? -7.524 -8.911 15.841 1.00 91.69 88 LYS A C 1
ATOM 675 O O . LYS A 1 88 ? -7.003 -9.090 14.747 1.00 91.69 88 LYS A O 1
ATOM 680 N N . GLY A 1 89 ? -6.913 -8.256 16.832 1.00 92.75 89 GLY A N 1
ATOM 681 C CA . GLY A 1 89 ? -5.586 -7.646 16.689 1.00 92.75 89 GLY A CA 1
ATOM 682 C C . GLY A 1 89 ? -5.535 -6.547 15.621 1.00 92.75 89 GLY A C 1
ATOM 683 O O . GLY A 1 89 ? -4.528 -6.390 14.941 1.00 92.75 89 GLY A O 1
ATOM 684 N N . ARG A 1 90 ? -6.639 -5.817 15.420 1.00 93.75 90 ARG A N 1
ATOM 685 C CA . ARG A 1 90 ? -6.767 -4.772 14.390 1.00 93.75 90 ARG A CA 1
ATOM 686 C C . ARG A 1 90 ? -7.149 -3.445 15.014 1.00 93.75 90 ARG A C 1
ATOM 688 O O . ARG A 1 90 ? -7.784 -3.405 16.066 1.00 93.75 90 ARG A O 1
ATOM 695 N N . SER A 1 91 ? -6.814 -2.346 14.351 1.00 91.62 91 SER A N 1
ATOM 696 C CA . SER A 1 91 ? -7.245 -1.024 14.797 1.00 91.62 91 SER A CA 1
ATOM 697 C C . SER A 1 91 ? -8.753 -0.828 14.592 1.00 91.62 91 SER A C 1
ATOM 699 O O . SER A 1 91 ? -9.366 -1.373 13.672 1.00 91.62 91 SER A O 1
ATOM 701 N N . ILE A 1 92 ? -9.367 0.020 15.424 1.00 92.12 92 ILE A N 1
ATOM 702 C CA . ILE A 1 92 ? -10.769 0.432 15.233 1.00 92.12 92 ILE A CA 1
ATOM 703 C C . ILE A 1 92 ? -10.958 1.060 13.843 1.00 92.12 92 ILE A C 1
ATOM 705 O O . ILE A 1 92 ? -11.985 0.849 13.206 1.00 92.12 92 ILE A O 1
ATOM 709 N N . GLY A 1 93 ? -9.956 1.804 13.362 1.00 90.12 93 GLY A N 1
ATOM 710 C CA . GLY A 1 93 ? -9.972 2.416 12.036 1.00 90.12 93 GLY A CA 1
ATOM 711 C C . GLY A 1 93 ? -10.024 1.387 10.907 1.00 90.12 93 GLY A C 1
ATOM 712 O O . GLY A 1 93 ? -10.808 1.561 9.982 1.00 90.12 93 GLY A O 1
ATOM 713 N N . GLU A 1 94 ? -9.250 0.303 10.989 1.00 89.44 94 GLU A N 1
ATOM 714 C CA . GLU A 1 94 ? -9.325 -0.798 10.018 1.00 89.4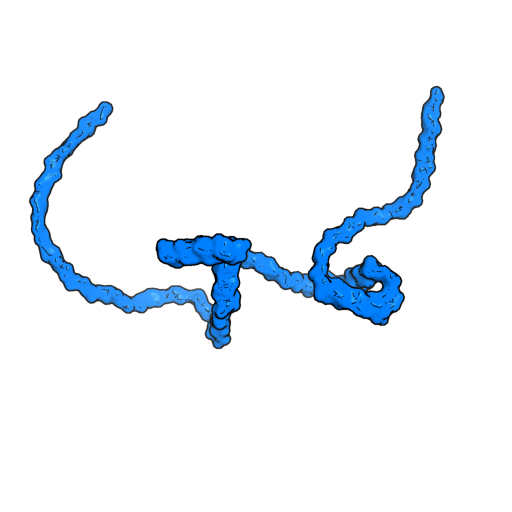4 94 GLU A CA 1
ATOM 715 C C . GLU A 1 94 ? -10.693 -1.483 10.033 1.00 89.44 94 GLU A C 1
ATOM 717 O O . GLU A 1 94 ? -11.257 -1.724 8.970 1.00 89.44 94 GLU A O 1
ATOM 722 N N . LEU A 1 95 ? -11.268 -1.730 11.216 1.00 92.00 95 LEU A N 1
ATOM 723 C CA . LEU A 1 95 ? -12.612 -2.311 11.318 1.00 92.00 95 LEU A CA 1
ATOM 724 C C . LEU A 1 95 ? -13.679 -1.412 10.685 1.00 92.00 95 LEU A C 1
ATOM 726 O O . LEU A 1 95 ? -14.570 -1.905 9.999 1.00 92.00 95 LEU A O 1
ATOM 730 N N . LEU A 1 96 ? -13.585 -0.099 10.903 1.00 93.00 96 LEU A N 1
ATOM 731 C CA . LEU A 1 96 ? -14.499 0.867 10.299 1.00 93.00 96 LEU A CA 1
ATOM 732 C C . LEU A 1 96 ? -14.321 0.947 8.781 1.00 93.00 96 LEU A C 1
ATOM 734 O O . LEU A 1 96 ? -15.319 1.007 8.072 1.00 93.00 96 LEU A O 1
ATOM 738 N N . ARG A 1 97 ? -13.084 0.907 8.270 1.00 91.00 97 ARG A N 1
ATOM 739 C CA . ARG A 1 97 ? -12.821 0.867 6.821 1.00 91.00 97 ARG A CA 1
ATOM 740 C C . ARG A 1 97 ? -13.441 -0.373 6.186 1.00 91.00 97 ARG A C 1
ATOM 742 O O . ARG A 1 97 ? -14.181 -0.232 5.224 1.00 91.00 97 ARG A O 1
ATOM 749 N N . PHE A 1 98 ? -13.223 -1.542 6.785 1.00 89.88 98 PHE A N 1
ATOM 750 C CA . PHE A 1 98 ? -13.795 -2.800 6.310 1.00 89.88 98 PHE A CA 1
ATOM 751 C C . PHE A 1 98 ? -15.332 -2.773 6.308 1.00 89.88 98 PHE A C 1
ATOM 753 O O . PHE A 1 98 ? -15.968 -3.198 5.350 1.00 89.88 98 PHE A O 1
ATOM 760 N N . ALA A 1 99 ? -15.947 -2.226 7.362 1.00 91.50 99 ALA A N 1
ATOM 761 C CA . ALA A 1 99 ? -17.400 -2.085 7.430 1.00 91.50 99 ALA A CA 1
ATOM 762 C C . ALA A 1 99 ? -17.959 -1.137 6.354 1.00 91.50 99 ALA A C 1
ATOM 764 O O . ALA A 1 99 ? -19.042 -1.384 5.832 1.00 91.50 99 ALA A O 1
ATOM 765 N N . VAL A 1 100 ? -17.233 -0.063 6.023 1.00 90.25 100 VAL A N 1
ATOM 766 C CA . VAL A 1 100 ? -17.616 0.884 4.963 1.00 90.25 100 VAL A CA 1
ATOM 767 C C . VAL A 1 100 ? -17.439 0.271 3.573 1.00 90.25 100 VAL A C 1
ATOM 769 O O . VAL A 1 100 ? -18.278 0.492 2.709 1.00 90.25 100 VAL A O 1
ATOM 772 N N . GLU A 1 101 ? -16.387 -0.516 3.360 1.00 87.75 101 GLU A N 1
ATOM 773 C CA . GLU A 1 101 ? -16.133 -1.218 2.095 1.00 87.75 101 GLU A CA 1
ATOM 774 C C . GLU A 1 101 ? -17.204 -2.277 1.789 1.00 87.75 101 GLU A C 1
ATOM 776 O O . GLU A 1 101 ? -17.551 -2.497 0.634 1.00 87.75 101 GLU A O 1
ATOM 781 N N . ALA A 1 102 ? -17.796 -2.869 2.829 1.00 89.69 102 ALA A N 1
ATOM 782 C CA . ALA A 1 102 ? -18.904 -3.811 2.705 1.00 89.69 102 ALA A CA 1
ATOM 783 C C . ALA A 1 102 ? -20.268 -3.155 2.393 1.00 89.69 102 ALA A C 1
ATOM 785 O O . ALA A 1 102 ? -21.261 -3.868 2.234 1.00 89.69 102 ALA A O 1
ATOM 786 N N . LEU A 1 103 ? -20.362 -1.819 2.336 1.00 87.44 103 LEU A N 1
ATOM 787 C CA . LEU A 1 103 ? -21.622 -1.147 2.018 1.00 87.44 103 LEU A CA 1
ATOM 788 C C . LEU A 1 103 ? -21.997 -1.376 0.543 1.00 87.44 103 LEU A C 1
ATOM 790 O O . LEU A 1 103 ? -21.177 -1.129 -0.344 1.00 87.44 103 LEU A O 1
ATOM 794 N N . PRO A 1 104 ? -23.245 -1.776 0.239 1.00 83.00 104 PRO A N 1
ATOM 795 C CA . PRO A 1 104 ? -23.705 -1.846 -1.139 1.00 83.00 104 PRO A CA 1
ATOM 796 C C . PRO A 1 104 ? -23.738 -0.432 -1.722 1.00 83.00 104 PRO A C 1
ATOM 798 O O . PRO A 1 104 ? -24.416 0.448 -1.192 1.00 83.00 104 PRO A O 1
ATOM 801 N N . VAL A 1 105 ? -23.009 -0.199 -2.814 1.00 78.12 105 VAL A N 1
ATOM 802 C CA . VAL A 1 105 ? -23.038 1.092 -3.509 1.00 78.12 105 VAL A CA 1
ATOM 803 C C . VAL A 1 105 ? -24.356 1.184 -4.285 1.00 78.12 105 VAL A C 1
ATOM 805 O O . VAL A 1 105 ? -24.554 0.405 -5.224 1.00 78.12 105 VAL A O 1
ATOM 808 N N . PRO A 1 106 ? -25.278 2.102 -3.937 1.00 68.06 106 PRO A N 1
ATOM 809 C CA . PRO A 1 106 ? -26.482 2.290 -4.730 1.00 68.06 106 PRO A CA 1
ATOM 810 C C . PRO A 1 106 ? -26.082 2.797 -6.121 1.00 68.06 106 PRO A C 1
ATOM 812 O O . PRO A 1 106 ? -25.394 3.811 -6.261 1.00 68.06 106 PRO A O 1
ATOM 815 N N . LYS A 1 107 ? -26.499 2.076 -7.168 1.00 54.03 107 LYS A N 1
ATOM 816 C CA . LYS A 1 107 ? -26.324 2.513 -8.556 1.00 54.03 107 LYS A CA 1
ATOM 817 C C . LYS A 1 107 ? -27.219 3.728 -8.799 1.00 54.03 107 LYS A C 1
ATOM 819 O O . LYS A 1 107 ? -28.397 3.579 -9.093 1.00 54.03 107 LYS A O 1
ATOM 824 N N . GLY A 1 108 ? -26.638 4.919 -8.688 1.00 53.44 108 GLY A N 1
ATOM 825 C CA . GLY A 1 108 ? -27.239 6.154 -9.178 1.00 53.44 108 GLY A CA 1
ATOM 826 C C . GLY A 1 108 ? -27.637 7.143 -8.091 1.00 53.44 108 GLY A C 1
ATOM 827 O O . GLY A 1 108 ? -28.731 7.088 -7.552 1.00 53.44 108 GLY A O 1
ATOM 828 N N . SER A 1 109 ? -26.768 8.127 -7.880 1.00 44.69 109 SER A N 1
ATOM 829 C CA . SER A 1 109 ? -27.179 9.524 -7.713 1.00 44.69 109 SER A CA 1
ATOM 830 C C . SER A 1 109 ? -25.931 10.394 -7.798 1.00 44.69 109 SER A C 1
ATOM 832 O O . SER A 1 109 ? -25.304 10.753 -6.800 1.00 44.69 109 SER A O 1
ATOM 834 N N . ALA A 1 110 ? -25.542 10.698 -9.037 1.00 48.09 110 ALA A N 1
ATOM 835 C CA . ALA A 1 110 ? -24.696 11.841 -9.314 1.00 48.09 110 ALA A CA 1
ATOM 836 C C . ALA A 1 110 ? -25.414 13.103 -8.809 1.00 48.09 110 ALA A C 1
ATOM 838 O O . ALA A 1 110 ? -26.561 13.345 -9.164 1.00 48.09 110 ALA A O 1
ATOM 839 N N . LYS A 1 111 ? -24.701 13.892 -7.998 1.00 45.66 111 LYS A N 1
ATOM 840 C CA . LYS A 1 111 ? -25.047 15.237 -7.508 1.00 45.66 111 LYS A CA 1
ATOM 841 C C . LYS A 1 111 ? -26.367 15.379 -6.731 1.00 45.66 111 LYS A C 1
ATOM 843 O O . LYS A 1 111 ? -27.433 15.544 -7.304 1.00 45.66 111 LYS A O 1
ATOM 848 N N . ALA A 1 112 ? -26.230 15.609 -5.427 1.00 37.72 112 ALA A N 1
ATOM 849 C CA . ALA A 1 112 ? -27.067 16.587 -4.735 1.00 37.72 112 ALA A CA 1
ATOM 850 C C . ALA A 1 112 ? -26.265 17.280 -3.620 1.00 37.72 112 ALA A C 1
ATOM 852 O O . ALA A 1 112 ? -26.223 16.842 -2.474 1.00 37.72 112 ALA A O 1
ATOM 853 N N . LYS A 1 113 ? -25.625 18.406 -3.964 1.00 45.78 113 LYS A N 1
ATOM 854 C CA . LYS A 1 113 ? -25.563 19.531 -3.027 1.00 45.78 113 LYS A CA 1
ATOM 855 C C . LYS A 1 113 ? -26.979 20.101 -2.969 1.00 45.78 113 LYS A C 1
ATOM 857 O O . LYS A 1 113 ? -27.403 20.667 -3.967 1.00 45.78 113 LYS A O 1
ATOM 862 N N . ALA A 1 114 ? -27.663 19.944 -1.842 1.00 37.16 114 ALA A N 1
ATOM 863 C CA . ALA A 1 114 ? -28.643 20.884 -1.288 1.00 37.16 114 ALA A CA 1
ATOM 864 C C . ALA A 1 114 ? -29.350 20.207 -0.107 1.00 37.16 114 ALA A C 1
ATOM 866 O O . ALA A 1 114 ? -30.063 19.225 -0.281 1.00 37.16 114 ALA A O 1
ATOM 867 N N . ALA A 1 115 ? -29.182 20.757 1.096 1.00 47.41 115 ALA A N 1
ATOM 868 C CA . ALA A 1 115 ? -30.254 20.685 2.086 1.00 47.41 115 ALA A CA 1
ATOM 869 C C . ALA A 1 115 ? -31.483 21.415 1.502 1.00 47.41 115 ALA A C 1
ATOM 871 O O . ALA A 1 115 ? -31.292 22.409 0.794 1.00 47.41 115 ALA A O 1
ATOM 872 N N . PRO A 1 116 ? -32.720 20.983 1.803 1.00 43.25 116 PRO A N 1
ATOM 873 C CA . PRO A 1 116 ? -33.405 21.633 2.923 1.00 43.25 116 PRO A CA 1
ATOM 874 C C . PRO A 1 116 ? -34.389 20.749 3.728 1.00 43.25 116 PRO A C 1
ATOM 876 O O . PRO A 1 116 ? -35.046 19.861 3.209 1.00 43.25 116 PRO A O 1
ATOM 879 N N . LYS A 1 117 ? -34.452 21.086 5.024 1.00 37.41 117 LYS A N 1
ATOM 880 C CA . LYS A 1 117 ? -35.601 21.265 5.942 1.00 37.41 117 LYS A CA 1
ATOM 881 C C . LYS A 1 117 ? -36.881 20.398 5.856 1.00 37.41 117 LYS A C 1
ATOM 883 O O . LYS A 1 117 ? -37.501 20.286 4.810 1.00 37.41 117 LYS A O 1
ATOM 888 N N . ALA A 1 118 ? -37.382 20.137 7.078 1.00 35.00 118 ALA A N 1
ATOM 889 C CA . ALA A 1 118 ? -38.784 19.939 7.503 1.00 35.00 118 ALA A CA 1
ATOM 890 C C . ALA A 1 118 ? -39.337 18.503 7.339 1.00 35.00 118 ALA A C 1
ATOM 892 O O . ALA A 1 118 ? -39.097 17.869 6.329 1.00 35.00 118 ALA A O 1
ATOM 893 N N . ALA A 1 119 ? -40.070 17.890 8.275 1.00 34.19 119 ALA A N 1
ATOM 894 C CA . ALA A 1 119 ? -40.710 18.339 9.510 1.00 34.19 119 ALA A CA 1
ATOM 895 C C . ALA A 1 119 ? -41.014 17.124 10.415 1.00 34.19 119 ALA A C 1
ATOM 897 O O . ALA A 1 119 ? -41.387 16.080 9.891 1.00 34.19 119 ALA A O 1
ATOM 898 N N . SER A 1 120 ? -40.942 17.298 11.743 1.00 37.12 120 SER A N 1
ATOM 899 C CA . SER A 1 120 ? -41.992 16.860 12.689 1.00 37.12 120 SER A CA 1
ATOM 900 C C . SER A 1 120 ? -41.623 17.220 14.142 1.00 37.12 120 SER A C 1
ATOM 902 O O . SER A 1 120 ? -41.102 16.402 14.896 1.00 37.12 120 SER A O 1
ATOM 904 N N . GLU A 1 121 ? -41.921 18.454 14.541 1.00 42.34 121 GLU A N 1
ATOM 905 C CA . GLU A 1 121 ? -42.458 18.776 15.880 1.00 42.34 121 GLU A CA 1
ATOM 906 C C . GLU A 1 121 ? -43.998 18.906 15.729 1.00 42.34 121 GLU A C 1
ATOM 908 O O . GLU A 1 121 ? -44.427 19.046 14.579 1.00 42.34 121 GLU A O 1
ATOM 913 N N . PRO A 1 122 ? -44.872 18.945 16.771 1.00 43.12 122 PRO A N 1
ATOM 914 C CA . PRO A 1 122 ? -44.660 18.875 18.230 1.00 43.12 122 PRO A CA 1
ATOM 915 C C . PRO A 1 122 ? -45.676 17.971 18.998 1.00 43.12 122 PRO A C 1
ATOM 917 O O . PRO A 1 122 ? -46.780 17.702 18.530 1.00 43.12 122 PRO A O 1
ATOM 920 N N . LYS A 1 123 ? -45.406 17.635 20.273 1.00 37.25 123 LYS A N 1
ATOM 921 C CA . LYS A 1 123 ? -46.471 17.512 21.301 1.00 37.25 123 LYS A CA 1
ATOM 922 C C . LYS A 1 123 ? -46.032 18.134 22.631 1.00 37.25 123 LYS A C 1
ATOM 924 O O . LYS A 1 123 ? -45.202 17.591 23.350 1.00 37.25 123 LYS A O 1
ATOM 929 N N . LYS A 1 124 ? -46.651 19.278 22.946 1.00 36.84 124 LYS A N 1
ATOM 930 C CA . LYS A 1 124 ? -46.718 19.926 24.267 1.00 36.84 124 LYS A CA 1
ATOM 931 C C . LYS A 1 124 ? -47.612 19.124 25.227 1.00 36.84 124 LYS A C 1
ATOM 933 O O . LYS A 1 124 ? -48.732 18.798 24.846 1.00 36.84 124 LYS A O 1
ATOM 938 N N . LYS A 1 125 ? -47.182 18.973 26.487 1.00 35.16 125 LYS A N 1
ATOM 939 C CA . LYS A 1 125 ? -47.989 19.086 27.731 1.00 35.16 125 LYS A CA 1
ATOM 940 C C . LYS A 1 125 ? -47.024 19.575 28.832 1.00 35.16 125 LYS A C 1
ATOM 942 O O . LYS A 1 125 ? -46.041 18.903 29.098 1.00 35.16 125 LYS A O 1
ATOM 947 N N . ALA A 1 126 ? -47.040 20.865 29.171 1.00 32.34 126 ALA A N 1
ATOM 948 C CA . ALA A 1 126 ? -47.842 21.516 30.223 1.00 32.34 126 ALA A CA 1
ATOM 949 C C . ALA A 1 126 ? -47.157 21.470 31.614 1.00 32.34 126 ALA A C 1
ATOM 951 O O . ALA A 1 126 ? -47.041 20.414 32.223 1.00 32.34 126 ALA A O 1
ATOM 952 N N . ALA A 1 127 ? -46.694 22.645 32.061 1.00 43.16 127 ALA A N 1
ATOM 953 C CA . ALA A 1 127 ? -46.256 23.009 33.424 1.00 43.16 127 ALA A CA 1
ATOM 954 C C . ALA A 1 127 ? -47.495 23.127 34.376 1.00 43.16 127 ALA A C 1
ATOM 956 O O . ALA A 1 127 ? -48.591 23.014 33.815 1.00 43.16 127 ALA A O 1
ATOM 957 N N . PRO A 1 128 ? -47.431 23.407 35.717 1.00 45.91 128 PRO A N 1
ATOM 958 C CA . PRO A 1 128 ? -46.499 24.349 36.384 1.00 45.91 128 PRO A CA 1
ATOM 959 C C . PRO A 1 128 ? -46.129 24.139 37.895 1.00 45.91 128 PRO A C 1
ATOM 961 O O . PRO A 1 128 ? -46.701 23.311 38.588 1.00 45.91 128 PRO A O 1
ATOM 964 N N . GLU A 1 129 ? -45.203 25.000 38.379 1.00 33.06 129 GLU A N 1
ATOM 965 C CA . GLU A 1 129 ? -45.146 25.648 39.728 1.00 33.06 129 GLU A CA 1
ATOM 966 C C . GLU A 1 129 ? -44.824 24.806 41.002 1.00 33.06 129 GLU A C 1
ATOM 968 O O . GLU A 1 129 ? -45.391 23.749 41.203 1.00 33.06 129 GLU A O 1
ATOM 973 N N . LYS A 1 130 ? -43.937 25.168 41.964 1.00 39.59 130 LYS A N 1
ATOM 974 C CA . LYS A 1 130 ? -43.614 26.456 42.638 1.00 39.59 130 LYS A CA 1
ATOM 975 C C . LYS A 1 130 ? -42.244 26.425 43.402 1.00 39.59 130 LYS A C 1
ATOM 977 O O . LYS A 1 130 ? -41.990 25.495 44.153 1.00 39.59 130 LYS A O 1
ATOM 982 N N . LYS A 1 131 ? -41.427 27.481 43.187 1.00 38.81 131 LYS A N 1
ATOM 983 C CA . LYS A 1 131 ? -40.481 28.312 44.023 1.00 38.81 131 LYS A CA 1
ATOM 984 C C . LYS A 1 131 ? -40.209 28.000 45.535 1.00 38.81 131 LYS A C 1
ATOM 986 O O . LYS A 1 131 ? -41.057 27.370 46.148 1.00 38.81 131 LYS A O 1
ATOM 991 N N . PRO A 1 132 ? -39.279 28.716 46.245 1.00 47.97 132 PRO A N 1
ATOM 992 C CA . PRO A 1 132 ? -37.931 29.268 45.927 1.00 47.97 132 PRO A CA 1
ATOM 993 C C . PRO A 1 132 ? -36.904 29.159 47.112 1.00 47.97 132 PRO A C 1
ATOM 995 O O . PRO A 1 132 ? -37.281 28.875 48.241 1.00 47.97 132 PRO A O 1
ATOM 998 N N . SER A 1 133 ? -35.623 29.520 46.932 1.00 40.22 133 SER A N 1
ATOM 999 C CA . SER A 1 133 ? -34.893 30.355 47.923 1.00 40.22 133 SER A CA 1
ATOM 1000 C C . SER A 1 133 ? -33.538 30.853 47.402 1.00 40.22 133 SER A C 1
ATOM 1002 O O . SER A 1 133 ? -32.709 30.113 46.885 1.00 40.22 133 SER A O 1
ATOM 1004 N N . ALA A 1 134 ? -33.353 32.164 47.528 1.00 45.00 134 ALA A N 1
ATOM 1005 C CA . ALA A 1 134 ? -32.136 32.911 47.254 1.00 45.00 134 ALA A CA 1
ATOM 1006 C C . ALA A 1 134 ? -31.340 33.134 48.550 1.00 45.00 134 ALA A C 1
ATOM 1008 O O . ALA A 1 134 ? -31.964 33.275 49.601 1.00 45.00 134 ALA A O 1
ATOM 1009 N N . LYS A 1 135 ? -30.007 33.273 48.444 1.00 46.19 135 LYS A N 1
ATOM 1010 C CA . LYS A 1 135 ? -29.116 34.234 49.154 1.00 46.19 135 LYS A CA 1
ATOM 1011 C C . LYS A 1 135 ? -27.663 33.744 49.040 1.00 46.19 135 LYS A C 1
ATOM 1013 O O . LYS A 1 135 ? -27.372 32.635 49.450 1.00 46.19 135 LYS A O 1
ATOM 1018 N N . SER A 1 136 ? -26.836 34.462 48.269 1.00 44.81 136 SER A N 1
ATOM 1019 C CA . SER A 1 136 ? -25.771 35.386 48.738 1.00 44.81 136 SER A CA 1
ATOM 1020 C C . SER A 1 136 ? -24.482 34.611 49.103 1.00 44.81 136 SER A C 1
ATOM 1022 O O . SER A 1 136 ? -24.553 33.466 49.503 1.00 44.81 136 SER A O 1
ATOM 1024 N N . ARG A 1 137 ? -23.241 35.076 48.937 1.00 40.19 137 ARG A N 1
ATOM 1025 C CA . ARG A 1 137 ? -22.657 36.415 49.002 1.00 40.19 137 ARG A CA 1
ATOM 1026 C C . ARG A 1 137 ? -21.190 36.319 48.536 1.00 40.19 137 ARG A C 1
ATOM 1028 O O . ARG A 1 137 ? -20.515 35.339 48.825 1.00 40.19 137 ARG A O 1
ATOM 1035 N N . ALA A 1 138 ? -20.706 37.369 47.881 1.00 45.41 138 ALA A N 1
ATOM 1036 C CA . ALA A 1 138 ? -19.304 37.600 47.545 1.00 45.41 138 ALA A CA 1
ATOM 1037 C C . ALA A 1 138 ? -18.388 37.800 48.775 1.00 45.41 138 ALA A C 1
ATOM 1039 O O . ALA A 1 138 ? -18.810 38.377 49.779 1.00 45.41 138 ALA A O 1
ATOM 1040 N N . LYS A 1 139 ? -17.110 37.432 48.640 1.00 44.28 139 LYS A N 1
ATOM 1041 C CA . LYS A 1 139 ? -15.934 38.003 49.335 1.00 44.28 139 LYS A CA 1
ATOM 1042 C C . LYS A 1 139 ? -14.724 37.684 48.442 1.00 44.28 139 LYS A C 1
ATOM 1044 O O . LYS A 1 139 ? -14.586 36.532 48.049 1.00 44.28 139 LYS A O 1
ATOM 1049 N N . ARG A 1 140 ? -14.147 38.693 47.779 1.00 46.69 140 ARG A N 1
ATOM 1050 C CA . ARG A 1 140 ? -13.023 39.539 48.240 1.00 46.69 140 ARG A CA 1
ATOM 1051 C C . ARG A 1 140 ? -11.798 38.714 48.582 1.00 46.69 140 ARG A C 1
ATOM 1053 O O . ARG A 1 140 ? -11.905 37.939 49.553 1.00 46.69 140 ARG A O 1
#

Sequence (140 aa):
MASRTKKNSSASAVAPPVTFDLPEELLARLERNRVSAGLRTTSEMIRAVVDGFDFESCTLPVEGARRQISVRLSPEQRAMLKRTAARKGRSIGELLRFAVEALPVPKGSAKAKAAPKAASEPKKKAAPEKKPSAKSRAKR